Protein AF-A0AAN9JKP9-F1 (afdb_monomer_lite)

Sequence (104 aa):
MDMNYQQIPGLANTRIVINAWAIARDPDYWDEPETFKPERFLNSSIDFKSTDFEFIPFGARRRICPGIVFVMPNMELPLAQLLYHFDWKLPNEELGMRLDRLHF

Organism: Clitoria ternatea (NCBI:txid43366)

pLDDT: mean 81.99, std 16.33, range [38.78, 97.06]

InterPro domains:
  IPR001128 Cytochrome P450 [PF00067] (12-94)
  IPR002401 Cytochrome P450, E-class, group I [PR00463] (19-43)
  IPR002401 Cytochrome P450, E-class, group I [PR00463] (55-65)
  IPR002401 Cytochrome P450, E-class, group I [PR00463] (65-88)
  IPR036396 Cytochrome P450 superfamily [G3DSA:1.10.630.10] (2-104)
  IPR036396 Cytochrome P450 superfamily [SSF48264] (12-95)
  IPR052306 Cytochrome P450 71D [PTHR47953] (12-94)

Structure (mmCIF, N/CA/C/O backbone):
data_AF-A0AAN9JKP9-F1
#
_entry.id 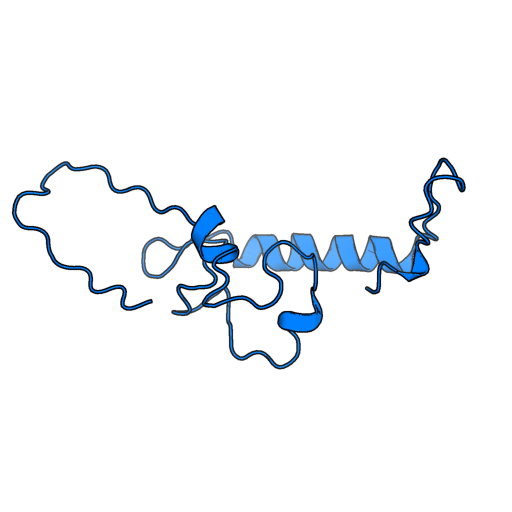  AF-A0AAN9JKP9-F1
#
loop_
_atom_site.group_PDB
_atom_site.id
_atom_site.type_symbol
_atom_site.label_atom_id
_atom_site.label_alt_id
_atom_site.label_comp_id
_atom_site.label_asym_id
_atom_site.label_entity_id
_atom_site.label_seq_id
_atom_site.pdbx_PDB_ins_code
_atom_site.Cartn_x
_atom_site.Cartn_y
_atom_site.Cartn_z
_atom_site.occupancy
_atom_site.B_iso_or_equiv
_atom_site.auth_seq_id
_atom_site.auth_comp_id
_atom_site.auth_asym_id
_atom_site.auth_atom_id
_atom_site.pdbx_PDB_model_num
ATOM 1 N N . MET A 1 1 ? -17.454 1.871 1.269 1.00 45.28 1 MET A N 1
ATOM 2 C CA . MET A 1 1 ? -17.807 1.230 2.552 1.00 45.28 1 MET A CA 1
ATOM 3 C C . MET A 1 1 ? -18.522 2.245 3.409 1.00 45.28 1 MET A C 1
ATOM 5 O O . MET A 1 1 ? -17.914 3.251 3.762 1.00 45.28 1 MET A O 1
ATOM 9 N N . ASP A 1 2 ? -19.774 1.985 3.776 1.00 38.78 2 ASP A N 1
ATOM 10 C CA . ASP A 1 2 ? -20.366 2.670 4.921 1.00 38.78 2 ASP A CA 1
ATOM 11 C C . ASP A 1 2 ? -19.616 2.207 6.171 1.00 38.78 2 ASP A C 1
ATOM 13 O O . ASP A 1 2 ? -20.006 1.263 6.857 1.00 38.78 2 ASP A O 1
ATOM 17 N N . MET A 1 3 ? -18.512 2.890 6.477 1.00 47.34 3 MET A N 1
ATOM 18 C CA . MET A 1 3 ? -17.860 2.872 7.783 1.00 47.34 3 MET A CA 1
ATOM 19 C C . MET A 1 3 ? -18.765 3.605 8.781 1.00 47.34 3 MET A C 1
ATOM 21 O O . MET A 1 3 ? -18.357 4.559 9.447 1.00 47.34 3 MET A O 1
ATOM 25 N N . ASN A 1 4 ? -20.023 3.172 8.869 1.00 42.34 4 ASN A N 1
ATOM 26 C CA . ASN A 1 4 ? -20.877 3.452 9.995 1.00 42.34 4 ASN A CA 1
ATOM 27 C C . ASN A 1 4 ? -20.166 2.821 11.178 1.00 42.34 4 ASN A C 1
ATOM 29 O O . ASN A 1 4 ? -20.242 1.616 11.411 1.00 42.34 4 ASN A O 1
ATOM 33 N N . TYR A 1 5 ? -19.426 3.660 11.900 1.00 52.44 5 TYR A N 1
ATOM 34 C CA . TYR A 1 5 ? -18.937 3.378 13.233 1.00 52.44 5 TYR A CA 1
ATOM 35 C C . TYR A 1 5 ? -20.187 3.261 14.104 1.00 52.44 5 TYR A C 1
ATOM 37 O O . TYR A 1 5 ? -20.527 4.172 14.857 1.00 52.44 5 TYR A O 1
ATOM 45 N N . GLN A 1 6 ? -20.950 2.177 13.925 1.00 54.94 6 GLN A N 1
ATOM 46 C CA . GLN A 1 6 ? -22.004 1.816 14.840 1.00 54.94 6 GLN A CA 1
ATOM 47 C C . GLN A 1 6 ? -21.289 1.728 16.170 1.00 54.94 6 GLN A C 1
ATOM 49 O O . GLN A 1 6 ? -20.373 0.927 16.363 1.00 54.94 6 GLN A O 1
ATOM 54 N N . GLN A 1 7 ? -21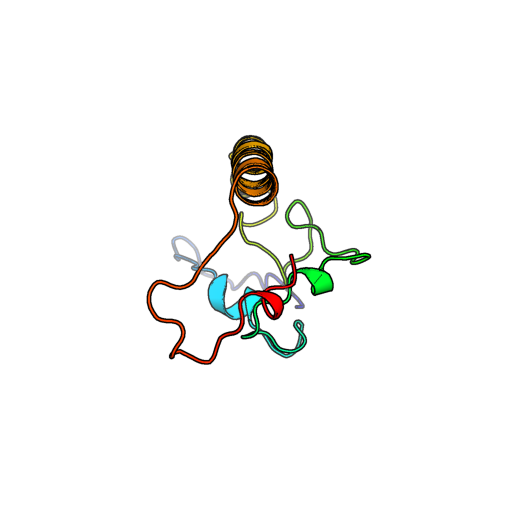.616 2.668 17.043 1.00 55.03 7 GLN A N 1
ATOM 55 C CA . GLN A 1 7 ? -21.096 2.692 18.384 1.00 55.03 7 GLN A CA 1
ATOM 56 C C . GLN A 1 7 ? -21.737 1.493 19.067 1.00 55.03 7 GLN A C 1
ATOM 58 O O . GLN A 1 7 ? -22.823 1.612 19.615 1.00 55.03 7 GLN A O 1
ATOM 63 N N . ILE A 1 8 ? -21.123 0.317 18.918 1.00 65.69 8 ILE A N 1
ATOM 64 C CA . ILE A 1 8 ? -21.614 -0.922 19.509 1.00 65.69 8 ILE A CA 1
ATOM 65 C C . ILE A 1 8 ? -21.500 -0.708 21.025 1.00 65.69 8 ILE A C 1
ATOM 67 O O . ILE A 1 8 ? -20.383 -0.586 21.551 1.00 65.69 8 ILE A O 1
ATOM 71 N N . PRO A 1 9 ? -22.631 -0.558 21.732 1.00 67.06 9 PRO A N 1
ATOM 72 C CA . PRO A 1 9 ? -22.606 -0.240 23.147 1.00 67.06 9 PRO A CA 1
ATOM 73 C C . PRO A 1 9 ? -21.992 -1.414 23.922 1.00 67.06 9 PRO A C 1
ATOM 75 O O . PRO A 1 9 ? -22.266 -2.574 23.628 1.00 67.06 9 PRO A O 1
ATOM 78 N N . GLY A 1 10 ? -21.139 -1.113 24.907 1.00 70.31 10 GLY A N 1
ATOM 79 C CA . GLY A 1 10 ? -20.492 -2.124 25.758 1.00 70.31 10 GLY A CA 1
ATOM 80 C C . GLY A 1 10 ? -19.067 -2.539 25.361 1.00 70.31 10 GLY A C 1
ATOM 81 O O . GLY A 1 10 ? -18.478 -3.364 26.047 1.00 70.31 10 GLY A O 1
ATOM 82 N N . LEU A 1 11 ? -18.465 -1.942 24.325 1.00 73.06 11 LEU A N 1
ATOM 83 C CA . LEU A 1 11 ? -17.106 -2.276 23.851 1.00 73.06 11 LEU A CA 1
ATOM 84 C C . LEU A 1 11 ? -15.939 -1.668 24.661 1.00 73.06 11 LEU A C 1
ATOM 86 O O . LEU A 1 11 ? -14.803 -1.633 24.176 1.00 73.06 11 LEU A O 1
ATOM 90 N N . ALA A 1 12 ? -16.164 -1.176 25.883 1.00 83.44 12 ALA A N 1
ATOM 91 C CA . ALA A 1 12 ? -15.060 -0.679 26.707 1.00 83.44 12 ALA A CA 1
ATOM 92 C C . ALA A 1 12 ? -13.987 -1.776 26.866 1.00 83.44 12 ALA A C 1
ATOM 94 O O . ALA A 1 12 ? -14.309 -2.934 27.116 1.00 83.44 12 ALA A O 1
ATOM 95 N N . ASN A 1 13 ? -12.714 -1.420 26.673 1.00 83.94 13 ASN A N 1
ATOM 96 C CA . ASN A 1 13 ? -11.570 -2.346 26.668 1.00 83.94 13 ASN A CA 1
ATOM 97 C C . ASN A 1 13 ? -11.592 -3.451 25.591 1.00 83.94 13 ASN A C 1
ATOM 99 O O . ASN A 1 13 ? -10.827 -4.410 25.688 1.00 83.94 13 ASN A O 1
ATOM 103 N N . THR A 1 14 ? -12.404 -3.327 24.538 1.00 87.19 14 THR A N 1
ATOM 104 C CA . THR A 1 14 ? -12.367 -4.281 23.420 1.00 87.19 14 THR A CA 1
ATOM 105 C C . THR A 1 14 ? -11.292 -3.908 22.402 1.00 87.19 14 THR A C 1
ATOM 107 O O . THR A 1 14 ? -11.139 -2.746 22.022 1.00 87.19 14 THR A O 1
ATOM 110 N N . ARG A 1 15 ? -10.544 -4.909 21.926 1.00 86.19 15 ARG A N 1
ATOM 111 C CA . ARG A 1 15 ? -9.592 -4.742 20.825 1.00 86.19 15 ARG A CA 1
ATOM 112 C C . ARG A 1 15 ? -10.328 -4.820 19.491 1.00 86.19 15 ARG A C 1
ATOM 114 O O . ARG A 1 15 ? -10.992 -5.810 19.212 1.00 86.19 15 ARG A O 1
ATOM 121 N N . ILE A 1 16 ? -10.139 -3.805 18.657 1.00 86.12 16 ILE A N 1
ATOM 122 C CA . ILE A 1 16 ? -10.610 -3.783 17.271 1.00 86.12 16 ILE A CA 1
ATOM 123 C C . ILE A 1 16 ? -9.394 -3.977 16.364 1.00 86.12 16 ILE A C 1
ATOM 125 O O . ILE A 1 16 ? -8.369 -3.323 16.559 1.00 86.12 16 ILE A O 1
ATOM 129 N N . VAL A 1 17 ? -9.503 -4.879 15.390 1.00 90.62 17 VAL A N 1
ATOM 130 C CA . VAL A 1 17 ? -8.474 -5.123 14.372 1.00 90.62 17 VAL A CA 1
ATOM 131 C C . VAL A 1 17 ? -9.096 -4.875 13.004 1.00 90.62 17 VAL A C 1
ATOM 133 O O . VAL A 1 17 ? -10.159 -5.409 12.703 1.00 90.62 17 VAL A O 1
ATOM 136 N N . ILE A 1 18 ? -8.438 -4.052 12.190 1.00 89.88 18 ILE A N 1
ATOM 137 C CA . ILE A 1 18 ? -8.887 -3.715 10.838 1.00 89.88 18 ILE A CA 1
ATOM 138 C C . ILE A 1 18 ? -8.149 -4.620 9.855 1.00 89.88 18 ILE A C 1
ATOM 140 O O . ILE A 1 18 ? -6.918 -4.654 9.852 1.00 89.88 18 ILE A O 1
ATOM 144 N N . ASN A 1 19 ? -8.889 -5.334 9.007 1.00 94.12 19 ASN A N 1
ATOM 145 C CA . ASN A 1 19 ? -8.300 -6.162 7.959 1.00 94.12 19 ASN A CA 1
ATOM 146 C C . ASN A 1 19 ? -7.985 -5.318 6.712 1.00 94.12 19 ASN A C 1
ATOM 148 O O . ASN A 1 19 ? -8.675 -5.397 5.700 1.00 94.12 19 ASN A O 1
ATOM 152 N N . ALA A 1 20 ? -6.937 -4.496 6.799 1.00 92.50 20 ALA A N 1
ATOM 153 C CA . ALA A 1 20 ? -6.515 -3.627 5.699 1.00 92.50 20 ALA A CA 1
ATOM 154 C C . ALA A 1 20 ? -6.141 -4.409 4.424 1.00 92.50 20 ALA A C 1
ATOM 156 O O . ALA A 1 20 ? -6.328 -3.906 3.321 1.00 92.50 20 ALA A O 1
ATOM 157 N N . TRP A 1 21 ? -5.654 -5.648 4.567 1.00 93.69 21 TRP A N 1
ATOM 158 C CA . TRP A 1 21 ? -5.301 -6.504 3.432 1.00 93.69 21 TRP A CA 1
ATOM 159 C C . TRP A 1 21 ? -6.525 -6.898 2.602 1.00 93.69 21 TRP A C 1
ATOM 161 O O . TRP A 1 21 ? -6.463 -6.816 1.377 1.00 93.69 21 TRP A O 1
ATOM 171 N N . ALA A 1 22 ? -7.622 -7.285 3.266 1.00 95.62 22 ALA A N 1
ATOM 172 C CA . ALA A 1 22 ? -8.873 -7.631 2.594 1.00 95.62 22 ALA A CA 1
ATOM 173 C C . ALA A 1 22 ? -9.535 -6.401 1.965 1.00 95.62 22 ALA A C 1
ATOM 175 O O . ALA A 1 22 ? -9.996 -6.477 0.836 1.00 95.62 22 ALA A O 1
ATOM 176 N N . ILE A 1 23 ? -9.519 -5.257 2.658 1.00 93.88 23 ILE A N 1
ATOM 177 C CA . ILE A 1 23 ? -10.062 -3.991 2.141 1.00 93.88 23 ILE A CA 1
ATOM 178 C C . ILE A 1 23 ? -9.374 -3.587 0.826 1.00 93.88 23 ILE A C 1
ATOM 180 O O . ILE A 1 23 ? -10.041 -3.265 -0.150 1.00 93.88 23 ILE A O 1
ATOM 184 N N . ALA A 1 24 ? -8.041 -3.672 0.771 1.00 92.94 24 ALA A N 1
ATOM 185 C CA . ALA A 1 24 ? -7.264 -3.340 -0.426 1.00 92.94 24 ALA A CA 1
ATOM 186 C C . ALA A 1 24 ? -7.422 -4.349 -1.587 1.00 92.94 24 ALA A C 1
ATOM 188 O O . ALA A 1 24 ? -6.783 -4.178 -2.622 1.00 92.94 24 ALA A O 1
ATOM 189 N N . ARG A 1 25 ? -8.211 -5.417 -1.401 1.00 94.50 25 ARG A N 1
ATOM 190 C CA . ARG A 1 25 ? -8.478 -6.488 -2.380 1.00 94.50 25 ARG A CA 1
ATOM 191 C C . ARG A 1 25 ? -9.967 -6.756 -2.586 1.00 94.50 25 ARG A C 1
ATOM 193 O O . ARG A 1 25 ? -10.338 -7.749 -3.203 1.00 94.50 25 ARG A O 1
ATOM 200 N N . ASP A 1 26 ? -10.821 -5.897 -2.049 1.00 95.44 26 ASP A N 1
ATOM 201 C CA . ASP A 1 26 ? -12.260 -6.072 -2.152 1.00 95.44 26 ASP A CA 1
ATOM 202 C C . ASP A 1 26 ? -12.712 -5.836 -3.611 1.00 95.44 26 ASP A C 1
ATOM 204 O O . ASP A 1 26 ? -12.538 -4.721 -4.118 1.00 95.44 26 ASP A O 1
ATOM 208 N N . PRO A 1 27 ? -13.265 -6.853 -4.304 1.00 95.88 27 PRO A N 1
ATOM 209 C CA . PRO A 1 27 ? -13.681 -6.728 -5.699 1.00 95.88 27 PRO A CA 1
ATOM 210 C C . PRO A 1 27 ? -14.836 -5.738 -5.905 1.00 95.88 27 PRO A C 1
ATOM 212 O O . PRO A 1 27 ? -15.045 -5.293 -7.030 1.00 95.88 27 PRO A O 1
ATOM 215 N N . ASP A 1 28 ? -15.557 -5.358 -4.844 1.00 94.94 28 ASP A N 1
ATOM 216 C CA . ASP A 1 28 ? -16.604 -4.334 -4.924 1.00 94.94 28 ASP A CA 1
ATOM 217 C C . ASP A 1 28 ? -16.018 -2.918 -5.102 1.00 94.94 28 ASP A C 1
ATOM 219 O O . ASP A 1 28 ? -16.720 -2.008 -5.547 1.00 94.94 28 ASP A O 1
ATOM 223 N N . TYR A 1 29 ? -14.734 -2.720 -4.771 1.00 91.19 29 TYR A N 1
ATOM 224 C CA . TYR A 1 29 ? -14.033 -1.428 -4.864 1.00 91.19 29 TYR A CA 1
ATOM 225 C C . TYR A 1 29 ? -12.878 -1.440 -5.865 1.00 91.19 29 TYR A C 1
ATOM 227 O O . TYR A 1 29 ? -12.515 -0.393 -6.402 1.00 91.19 29 TYR A O 1
ATOM 235 N N . TRP A 1 30 ? -12.296 -2.609 -6.126 1.00 93.44 30 TRP A N 1
ATOM 236 C CA . TRP A 1 30 ? -11.104 -2.752 -6.948 1.00 93.44 30 TRP A CA 1
ATOM 237 C C . TRP A 1 30 ? -11.357 -3.700 -8.115 1.00 93.44 30 TRP A C 1
ATOM 239 O O . TRP A 1 30 ? -11.558 -4.895 -7.927 1.00 93.44 30 TRP A O 1
ATOM 249 N N . ASP A 1 31 ? -11.264 -3.174 -9.336 1.00 93.62 31 ASP A N 1
ATOM 250 C CA . ASP A 1 31 ? -11.218 -3.985 -10.556 1.00 93.62 31 ASP A CA 1
ATOM 251 C C . ASP A 1 31 ? -9.954 -4.859 -10.570 1.00 93.62 31 ASP A C 1
ATOM 253 O O . ASP A 1 31 ? -8.861 -4.349 -10.325 1.00 93.62 31 ASP A O 1
ATOM 257 N N . GLU A 1 32 ? -10.073 -6.157 -10.852 1.00 95.44 32 GLU A N 1
ATOM 258 C CA . GLU A 1 32 ? -8.945 -7.107 -10.838 1.00 95.44 32 GLU A CA 1
ATOM 259 C C . GLU A 1 32 ? -8.047 -6.971 -9.574 1.00 95.44 32 GLU A C 1
ATOM 261 O O . GLU A 1 32 ? -6.862 -6.639 -9.690 1.00 95.44 32 GLU A O 1
ATOM 266 N N . PRO A 1 33 ? -8.579 -7.179 -8.351 1.00 94.75 33 PRO A N 1
ATOM 267 C CA . PRO A 1 33 ? -7.912 -6.797 -7.095 1.00 94.75 33 PRO A CA 1
ATOM 268 C C . PRO A 1 33 ? -6.620 -7.568 -6.798 1.00 94.75 33 PRO A C 1
ATOM 270 O O . PRO A 1 33 ? -5.750 -7.084 -6.075 1.00 94.75 33 PRO A O 1
ATOM 273 N N . GLU A 1 34 ? -6.486 -8.768 -7.358 1.00 95.31 34 GLU A N 1
ATOM 274 C CA . GLU A 1 34 ? -5.306 -9.621 -7.186 1.00 95.31 34 GLU A CA 1
ATOM 275 C C . GLU A 1 34 ? -4.212 -9.340 -8.231 1.00 95.31 34 GLU A C 1
ATOM 277 O O . GLU A 1 34 ? -3.110 -9.886 -8.145 1.00 95.31 34 GLU A O 1
ATOM 282 N N . THR A 1 35 ? -4.488 -8.474 -9.212 1.00 94.62 35 THR A N 1
ATOM 283 C CA . THR A 1 35 ? -3.542 -8.110 -10.269 1.00 94.62 35 THR A CA 1
ATOM 284 C C . THR A 1 35 ? -2.745 -6.868 -9.876 1.00 94.62 35 THR A C 1
ATOM 286 O O . THR A 1 35 ? -3.305 -5.811 -9.564 1.00 94.62 35 THR A O 1
ATOM 289 N N . PHE A 1 36 ? -1.414 -6.957 -9.973 1.00 92.31 36 PHE A N 1
ATOM 290 C CA . PHE A 1 36 ? -0.541 -5.786 -9.887 1.00 92.31 36 PHE A CA 1
ATOM 291 C C . PHE A 1 36 ? -0.736 -4.900 -11.127 1.00 92.31 36 PHE A C 1
ATOM 293 O O . PHE A 1 36 ? -0.223 -5.204 -12.199 1.00 92.31 36 PHE A O 1
ATOM 300 N N . LYS A 1 37 ?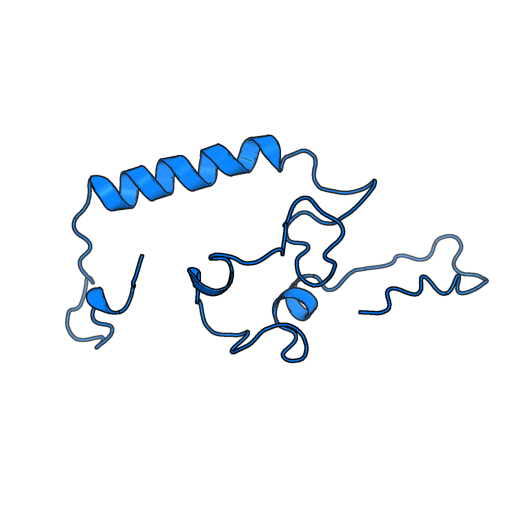 -1.519 -3.828 -10.970 1.00 91.38 37 LYS A N 1
ATOM 301 C CA . LYS A 1 37 ? -1.920 -2.885 -12.030 1.00 91.38 37 LYS A CA 1
ATOM 302 C C . LYS A 1 37 ? -1.736 -1.453 -11.519 1.00 91.38 37 LYS A C 1
ATOM 304 O O . LYS A 1 37 ? -2.711 -0.888 -11.013 1.00 91.38 37 LYS A O 1
ATOM 309 N N . PRO A 1 38 ? -0.508 -0.895 -11.523 1.00 90.50 38 PRO A N 1
ATOM 310 C CA . PRO A 1 38 ? -0.228 0.460 -11.030 1.00 90.50 38 PRO A CA 1
ATOM 311 C C . PRO A 1 38 ? -1.071 1.542 -11.714 1.00 90.50 38 PRO A C 1
ATOM 313 O O . PRO A 1 38 ? -1.450 2.533 -11.091 1.00 90.50 38 PRO A O 1
ATOM 316 N N . GLU A 1 39 ? -1.444 1.315 -12.973 1.00 92.94 39 GLU A N 1
ATOM 317 C CA . GLU A 1 39 ? -2.216 2.230 -13.810 1.00 92.94 39 GLU A CA 1
ATOM 318 C C . GLU A 1 39 ? -3.599 2.541 -13.236 1.00 92.94 39 GLU A C 1
ATOM 320 O O . GLU A 1 39 ? -4.169 3.577 -13.562 1.00 92.94 39 GLU A O 1
ATOM 325 N N . ARG A 1 40 ? -4.133 1.700 -12.337 1.00 90.94 40 ARG A N 1
ATOM 326 C CA . ARG A 1 40 ? -5.412 1.965 -11.651 1.00 90.94 40 ARG A CA 1
ATOM 327 C C . ARG A 1 40 ? -5.400 3.256 -10.831 1.00 90.94 40 ARG A C 1
ATOM 329 O O . ARG A 1 40 ? -6.458 3.793 -10.520 1.00 90.94 40 ARG A O 1
ATOM 336 N N . PHE A 1 41 ? -4.215 3.733 -10.455 1.00 90.25 41 PHE A N 1
ATOM 337 C CA . PHE A 1 41 ? -4.046 4.978 -9.716 1.00 90.25 41 PHE A CA 1
ATOM 338 C C . PHE A 1 41 ? -3.822 6.184 -10.642 1.00 90.25 41 PHE A C 1
ATOM 340 O O . PHE A 1 41 ? -3.910 7.323 -10.185 1.00 90.25 41 PHE A O 1
ATOM 347 N N . LEU A 1 42 ? -3.585 5.975 -11.944 1.00 90.62 42 LEU A N 1
ATOM 348 C CA . LEU A 1 42 ? -3.460 7.068 -12.909 1.00 90.62 42 LEU A CA 1
ATOM 349 C C . LEU A 1 42 ? -4.818 7.749 -13.100 1.00 90.62 42 LEU A C 1
ATOM 351 O O . LEU A 1 42 ? -5.812 7.099 -13.410 1.00 90.62 42 LEU A O 1
ATOM 355 N N . ASN A 1 43 ? -4.856 9.073 -12.935 1.00 86.69 43 ASN A N 1
ATOM 356 C CA . ASN A 1 43 ? -6.082 9.885 -12.989 1.00 86.69 43 ASN A CA 1
ATOM 357 C C . ASN A 1 43 ? -7.175 9.461 -11.986 1.00 86.69 43 ASN A C 1
ATOM 359 O O . ASN A 1 43 ? -8.332 9.852 -12.142 1.00 86.69 43 ASN A O 1
ATOM 363 N N . SER A 1 44 ? -6.821 8.681 -10.962 1.00 86.25 44 SER A N 1
ATOM 364 C CA . SER A 1 44 ? -7.728 8.345 -9.869 1.00 86.25 44 SER A CA 1
ATOM 365 C C . SER A 1 44 ? -7.795 9.492 -8.863 1.00 86.25 44 SER A C 1
ATOM 367 O O . SER A 1 44 ? -6.802 10.175 -8.615 1.00 86.25 44 SER A O 1
ATOM 369 N N . SER A 1 45 ? -8.969 9.698 -8.265 1.00 86.69 45 SER A N 1
ATOM 370 C CA . SER A 1 45 ? -9.133 10.605 -7.125 1.00 86.69 45 SER A CA 1
ATOM 371 C C . SER A 1 45 ? -8.756 9.961 -5.789 1.00 86.69 45 SER A C 1
ATOM 373 O O . SER A 1 45 ? -8.766 10.661 -4.781 1.00 86.69 45 SER A O 1
ATOM 375 N N . ILE A 1 46 ? -8.466 8.653 -5.773 1.00 87.31 46 ILE A N 1
ATOM 376 C CA . ILE A 1 46 ? -8.114 7.905 -4.561 1.00 87.31 46 ILE A CA 1
ATOM 377 C C . ILE A 1 46 ? -6.772 8.409 -4.031 1.00 87.31 46 ILE A C 1
ATOM 379 O O . ILE A 1 46 ? -5.755 8.339 -4.724 1.00 87.31 46 ILE A O 1
ATOM 383 N N . ASP A 1 47 ? -6.758 8.857 -2.779 1.00 83.00 47 ASP A N 1
ATOM 384 C CA . ASP A 1 47 ? -5.556 9.327 -2.100 1.00 83.00 47 ASP A CA 1
ATOM 385 C C . ASP A 1 47 ? -5.290 8.516 -0.826 1.00 83.00 47 ASP A C 1
ATOM 387 O O . ASP A 1 47 ? -6.062 8.513 0.133 1.00 83.00 47 ASP A O 1
ATOM 391 N N . PHE A 1 48 ? -4.116 7.884 -0.774 1.00 82.38 48 PHE A N 1
ATOM 392 C CA . PHE A 1 48 ? -3.634 7.119 0.380 1.00 82.38 48 PHE A CA 1
ATOM 393 C C . PHE A 1 48 ? -3.340 7.981 1.622 1.00 82.38 48 PHE A C 1
ATOM 395 O O . PHE A 1 48 ? -3.041 7.446 2.694 1.00 82.38 48 PHE A O 1
ATOM 402 N N . LYS A 1 49 ? -3.375 9.314 1.488 1.00 73.62 49 LYS A N 1
ATOM 403 C CA . LYS A 1 49 ? -3.270 10.286 2.587 1.00 73.62 49 LYS A CA 1
ATOM 404 C C . LYS A 1 49 ? -4.644 10.694 3.142 1.00 73.62 49 LYS A C 1
ATOM 406 O O . LYS A 1 49 ? -4.684 11.430 4.132 1.00 73.62 49 LYS A O 1
ATOM 411 N N . SER A 1 50 ? -5.750 10.255 2.529 1.00 67.19 50 SER A N 1
ATOM 412 C CA . SER A 1 50 ? -7.092 10.826 2.714 1.00 67.19 50 SER A CA 1
ATOM 413 C C . SER A 1 50 ? -8.161 9.813 3.175 1.00 67.19 50 SER A C 1
ATOM 415 O O . SER A 1 50 ? -7.863 8.699 3.594 1.00 67.19 50 SER A O 1
ATOM 417 N N . THR A 1 51 ? -9.415 10.272 3.239 1.00 71.81 51 THR A N 1
ATOM 418 C CA . THR A 1 51 ? -10.634 9.603 3.729 1.00 71.81 51 THR A CA 1
ATOM 419 C C . THR A 1 51 ? -11.105 8.393 2.916 1.00 71.81 51 THR A C 1
ATOM 421 O O . THR A 1 51 ? -12.175 7.868 3.226 1.00 71.81 51 THR A O 1
ATOM 424 N N . ASP A 1 52 ? -10.338 7.948 1.926 1.00 87.44 52 ASP A N 1
ATOM 425 C CA . ASP A 1 52 ? -10.700 6.849 1.030 1.00 87.44 52 ASP A CA 1
ATOM 426 C C . ASP A 1 52 ? -10.412 5.514 1.728 1.00 87.44 52 ASP A C 1
ATOM 428 O O . ASP A 1 52 ? -9.291 5.002 1.761 1.00 87.44 52 ASP A O 1
ATOM 432 N N . PHE A 1 53 ? -11.433 4.976 2.397 1.00 89.25 53 PHE A N 1
ATOM 433 C CA . PHE A 1 53 ? -11.280 3.807 3.266 1.00 89.25 53 PHE A CA 1
ATOM 434 C C . PHE A 1 53 ? -11.014 2.512 2.504 1.00 89.25 53 PHE A C 1
ATOM 436 O O . PHE A 1 53 ? -10.518 1.569 3.110 1.00 89.25 53 PHE A O 1
ATOM 443 N N . GLU A 1 54 ? -11.296 2.476 1.206 1.00 90.75 54 GLU A N 1
ATOM 444 C CA . GLU A 1 54 ? -10.911 1.412 0.284 1.00 90.75 54 GLU A CA 1
ATOM 445 C C . GLU A 1 54 ? -9.385 1.290 0.126 1.00 90.75 54 GLU A C 1
ATOM 447 O O . GLU A 1 54 ? -8.900 0.211 -0.218 1.00 90.75 54 GLU A O 1
ATOM 452 N N . PHE A 1 55 ? -8.615 2.348 0.434 1.00 92.12 55 PHE A N 1
ATOM 453 C CA . PHE A 1 55 ? -7.157 2.368 0.309 1.00 92.12 55 PHE A CA 1
ATOM 454 C C . PHE A 1 55 ? -6.454 2.970 1.536 1.00 92.12 55 PHE A C 1
ATOM 456 O O . PHE A 1 55 ? -6.086 4.141 1.573 1.00 92.12 55 PHE A O 1
ATOM 463 N N . ILE A 1 56 ? -6.189 2.133 2.545 1.00 93.12 56 ILE A N 1
ATOM 464 C CA . ILE A 1 56 ? -5.589 2.552 3.830 1.00 93.12 56 ILE A CA 1
ATOM 465 C C . ILE A 1 56 ? -4.218 1.910 4.126 1.00 93.12 56 ILE A C 1
ATOM 467 O O . ILE A 1 56 ? -4.022 1.361 5.217 1.00 93.12 56 ILE A O 1
ATOM 471 N N . PRO A 1 57 ? -3.224 1.980 3.215 1.00 92.06 57 PRO A N 1
ATOM 472 C CA . PRO A 1 57 ? -1.917 1.336 3.410 1.00 92.06 57 PRO A CA 1
ATOM 473 C C . PRO A 1 57 ? -1.149 1.875 4.630 1.00 92.06 57 PRO A C 1
ATOM 475 O O . PRO A 1 57 ? -0.308 1.181 5.197 1.00 92.06 57 PRO A O 1
ATOM 478 N N . PHE A 1 58 ? -1.474 3.092 5.075 1.00 92.25 58 PHE A N 1
ATOM 479 C CA . PHE A 1 58 ? -0.890 3.741 6.250 1.00 92.25 58 PHE A CA 1
ATOM 480 C C . PHE A 1 58 ? -1.894 3.923 7.396 1.00 92.25 58 PHE A C 1
ATOM 482 O O . PHE A 1 58 ? -1.615 4.642 8.356 1.00 92.25 58 PHE A O 1
ATOM 489 N N . GLY A 1 59 ? -3.061 3.280 7.327 1.00 90.94 59 GLY A N 1
ATOM 490 C CA . GLY A 1 59 ? -4.200 3.596 8.186 1.00 90.94 59 GLY A CA 1
ATOM 491 C C . GLY A 1 59 ? -4.898 4.889 7.757 1.00 90.94 59 GLY A C 1
ATOM 492 O O . GLY A 1 59 ? -4.707 5.365 6.644 1.00 90.94 59 GLY A O 1
ATOM 493 N N . ALA A 1 60 ? -5.722 5.460 8.638 1.00 89.00 60 ALA A N 1
ATOM 494 C CA . ALA A 1 60 ? -6.525 6.640 8.319 1.00 89.00 60 ALA A CA 1
ATOM 495 C C . ALA A 1 60 ? -6.776 7.537 9.542 1.00 89.00 60 ALA A C 1
ATOM 497 O O . ALA A 1 60 ? -6.707 7.109 10.701 1.00 89.00 60 ALA A O 1
ATOM 498 N N . ARG A 1 61 ? -7.149 8.796 9.274 1.00 87.00 61 ARG A N 1
ATOM 499 C CA . ARG A 1 61 ? -7.554 9.801 10.277 1.00 87.00 61 ARG A CA 1
ATOM 500 C C . ARG A 1 61 ? -6.507 9.983 11.397 1.00 87.00 61 ARG A C 1
ATOM 502 O O . ARG A 1 61 ? -5.308 9.934 11.163 1.00 87.00 61 ARG A O 1
ATOM 509 N N . ARG A 1 62 ? -6.953 10.211 12.643 1.00 88.00 62 ARG A N 1
ATOM 510 C CA . ARG A 1 62 ? -6.126 10.579 13.815 1.00 88.00 62 ARG A CA 1
ATOM 511 C C . ARG A 1 62 ? -5.057 9.551 14.212 1.00 88.00 62 ARG A C 1
ATOM 513 O O . ARG A 1 62 ? -4.249 9.839 15.089 1.00 88.00 62 ARG A O 1
ATOM 520 N N . ARG A 1 63 ? -5.102 8.342 13.649 1.00 89.44 63 ARG A N 1
ATOM 521 C CA . ARG A 1 63 ? -4.161 7.248 13.925 1.00 89.44 63 ARG A CA 1
ATOM 522 C C . ARG A 1 63 ? -3.423 6.786 12.664 1.00 89.44 63 ARG A C 1
ATOM 524 O O . ARG A 1 63 ? -2.869 5.693 12.669 1.00 89.44 63 ARG A O 1
ATOM 531 N N . ILE A 1 64 ? -3.431 7.595 11.602 1.00 91.56 64 ILE A N 1
ATOM 532 C CA . ILE A 1 64 ? -2.617 7.346 10.411 1.00 91.56 64 ILE A CA 1
ATOM 533 C C . ILE A 1 64 ? -1.129 7.286 10.783 1.00 91.56 64 ILE A C 1
ATOM 535 O O . ILE A 1 64 ? -0.677 7.965 11.711 1.00 91.56 64 ILE A O 1
ATOM 539 N N . CYS A 1 65 ? -0.367 6.463 10.067 1.00 92.62 65 CYS A N 1
ATOM 540 C CA . CYS A 1 65 ? 1.069 6.336 10.250 1.00 92.62 65 CYS A CA 1
ATOM 541 C C . CYS A 1 65 ? 1.758 7.689 9.991 1.00 92.62 65 CYS A C 1
ATOM 543 O O . CYS A 1 65 ? 1.665 8.216 8.880 1.00 92.62 65 CYS A O 1
ATOM 545 N N . PRO A 1 66 ? 2.510 8.242 10.961 1.00 93.38 66 PRO A N 1
ATOM 546 C CA . PRO A 1 66 ? 3.219 9.506 10.763 1.00 93.38 66 PRO A CA 1
ATOM 547 C C . PRO A 1 66 ? 4.391 9.384 9.772 1.00 93.38 66 PRO A C 1
ATOM 549 O O . PRO A 1 66 ? 4.873 10.390 9.263 1.00 93.38 66 PRO A O 1
ATOM 552 N N . GLY A 1 67 ? 4.840 8.160 9.467 1.00 94.62 67 GLY A N 1
ATOM 553 C CA . GLY A 1 67 ? 5.940 7.883 8.539 1.00 94.62 67 GLY A CA 1
ATOM 554 C C . GLY A 1 67 ? 5.593 8.036 7.055 1.00 94.62 67 GLY A C 1
ATOM 555 O O . GLY A 1 67 ? 6.474 7.863 6.219 1.00 94.62 67 GLY A O 1
ATOM 556 N N . ILE A 1 68 ? 4.348 8.377 6.708 1.00 92.38 68 ILE A N 1
ATOM 557 C CA . ILE A 1 68 ? 3.905 8.541 5.315 1.00 92.38 68 ILE A CA 1
ATOM 558 C C . ILE A 1 68 ? 4.764 9.554 4.543 1.00 92.38 68 ILE A C 1
ATOM 560 O O . ILE A 1 68 ? 5.198 9.284 3.432 1.00 92.38 68 ILE A O 1
ATOM 564 N N . VAL A 1 69 ? 5.110 10.690 5.150 1.00 92.19 69 VAL A N 1
ATOM 565 C CA . VAL A 1 69 ? 5.952 11.712 4.500 1.00 92.19 69 VAL A CA 1
ATOM 566 C C . VAL A 1 69 ? 7.409 11.277 4.349 1.00 92.19 69 VAL A C 1
ATOM 568 O O . VAL A 1 69 ? 8.108 11.766 3.469 1.00 92.19 69 VAL A O 1
ATOM 571 N N . PHE A 1 70 ? 7.866 10.354 5.195 1.00 95.12 70 PHE A N 1
ATOM 572 C CA . PHE A 1 70 ? 9.211 9.799 5.124 1.00 95.12 70 PHE A CA 1
ATOM 573 C C . PHE A 1 70 ? 9.305 8.724 4.039 1.00 95.12 70 PHE A C 1
ATOM 575 O O . PHE A 1 70 ? 10.261 8.706 3.270 1.00 95.12 70 PHE A O 1
ATOM 582 N N . VAL A 1 71 ? 8.316 7.833 3.953 1.00 94.06 71 VAL A N 1
ATOM 583 C CA . VAL A 1 71 ? 8.389 6.669 3.066 1.00 94.06 71 VAL A CA 1
ATOM 584 C C . VAL A 1 71 ? 8.225 7.031 1.590 1.00 94.06 71 VAL A C 1
ATOM 586 O O . VAL A 1 71 ? 8.867 6.395 0.765 1.00 94.06 71 VAL A O 1
ATOM 589 N N . MET A 1 72 ? 7.448 8.070 1.253 1.00 92.44 72 MET A N 1
ATOM 590 C CA . MET A 1 72 ? 7.209 8.465 -0.145 1.00 92.44 72 MET A CA 1
ATOM 591 C C . MET A 1 72 ? 8.501 8.690 -0.949 1.00 92.44 72 MET A C 1
ATOM 593 O O . MET A 1 72 ? 8.736 7.928 -1.888 1.00 92.44 72 MET A O 1
ATOM 597 N N . PRO A 1 73 ? 9.400 9.624 -0.573 1.00 95.50 73 PRO A N 1
ATOM 598 C CA . PRO A 1 73 ? 10.647 9.810 -1.316 1.00 95.50 73 PRO A CA 1
ATOM 599 C C . PRO A 1 73 ? 11.557 8.575 -1.257 1.00 95.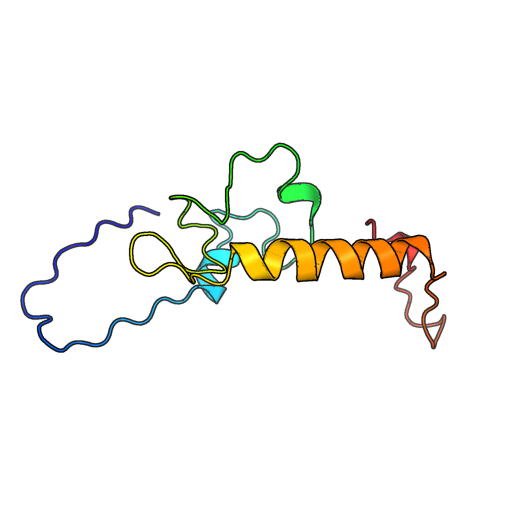50 73 PRO A C 1
ATOM 601 O O . PRO A 1 73 ? 12.308 8.318 -2.193 1.00 95.50 73 PRO A O 1
ATOM 604 N N . ASN A 1 74 ? 11.481 7.790 -0.177 1.00 96.12 74 ASN A N 1
ATOM 605 C CA . ASN A 1 74 ? 12.277 6.575 -0.005 1.00 96.12 74 ASN A CA 1
ATOM 606 C C . ASN A 1 74 ? 11.763 5.379 -0.825 1.00 96.12 74 ASN A C 1
ATOM 608 O O . ASN A 1 74 ? 12.510 4.422 -0.992 1.00 96.12 74 ASN A O 1
ATOM 612 N N . MET A 1 75 ? 10.532 5.402 -1.341 1.00 93.56 75 MET A N 1
ATOM 613 C CA . MET A 1 75 ? 10.072 4.426 -2.336 1.00 93.56 75 MET A CA 1
ATOM 614 C C . MET A 1 75 ? 10.289 4.940 -3.755 1.00 93.56 75 MET A C 1
ATOM 616 O O . MET A 1 75 ? 10.822 4.215 -4.591 1.00 93.56 75 MET A O 1
ATOM 620 N N . GLU A 1 76 ? 9.904 6.190 -4.020 1.00 94.06 76 GLU A N 1
ATOM 621 C CA . GLU A 1 76 ? 9.931 6.767 -5.366 1.00 94.06 76 GLU A CA 1
ATOM 622 C C . GLU A 1 76 ? 11.357 6.880 -5.914 1.00 94.06 76 GLU A C 1
ATOM 624 O O . GLU A 1 76 ? 11.615 6.464 -7.043 1.00 94.06 76 GLU A O 1
ATOM 629 N N . LEU A 1 77 ? 12.305 7.397 -5.121 1.00 97.06 77 LEU A N 1
ATOM 630 C CA . LEU A 1 77 ? 13.663 7.643 -5.605 1.00 97.06 77 LEU A CA 1
ATOM 631 C C . LEU A 1 77 ? 14.429 6.342 -5.895 1.00 97.06 77 LEU A C 1
ATOM 633 O O . LEU A 1 77 ? 14.960 6.228 -7.002 1.00 97.06 77 LEU A O 1
ATOM 637 N N . PRO A 1 78 ? 14.478 5.341 -4.991 1.00 96.69 78 PRO A N 1
ATOM 638 C CA . PRO A 1 78 ? 15.146 4.083 -5.307 1.00 96.69 78 PRO A CA 1
ATOM 639 C C . PRO A 1 78 ? 14.491 3.352 -6.476 1.00 96.69 78 PRO A C 1
ATOM 641 O O . PRO A 1 78 ? 15.207 2.804 -7.308 1.00 96.69 78 PRO A O 1
ATOM 644 N N . LEU A 1 79 ? 13.157 3.383 -6.593 1.00 94.69 79 LEU A N 1
ATOM 645 C CA . LEU A 1 79 ? 12.464 2.791 -7.738 1.00 94.69 79 LEU A CA 1
ATOM 646 C C . LEU A 1 79 ? 12.862 3.483 -9.049 1.00 94.69 79 LEU A C 1
ATOM 648 O O . LEU A 1 79 ? 13.226 2.809 -10.007 1.00 94.69 79 LEU A O 1
ATOM 652 N N . ALA A 1 80 ? 12.877 4.817 -9.086 1.00 94.81 80 ALA A N 1
ATOM 653 C CA . ALA A 1 80 ? 13.317 5.562 -10.264 1.00 94.81 80 ALA A CA 1
ATOM 654 C C . ALA A 1 80 ? 14.782 5.259 -10.628 1.00 94.81 80 ALA A C 1
ATOM 656 O O . ALA A 1 80 ? 15.103 5.065 -11.799 1.00 94.81 80 ALA A O 1
ATOM 657 N N . GLN A 1 81 ? 15.672 5.162 -9.635 1.00 96.00 81 GLN A N 1
ATOM 658 C CA . GLN A 1 81 ? 17.075 4.794 -9.851 1.00 96.00 81 GLN A CA 1
ATOM 659 C C . GLN A 1 81 ? 17.216 3.377 -10.419 1.00 96.00 81 GLN A C 1
ATOM 661 O O . GLN A 1 81 ? 18.002 3.156 -11.340 1.00 96.00 81 GLN A O 1
ATOM 666 N N . LEU A 1 82 ? 16.440 2.433 -9.889 1.00 93.81 82 LEU A N 1
ATOM 667 C CA . LEU A 1 82 ? 16.382 1.048 -10.346 1.00 93.81 82 LEU A CA 1
ATOM 668 C C . LEU A 1 82 ? 15.914 0.938 -11.805 1.00 93.81 82 LEU A C 1
ATOM 670 O O . LEU A 1 82 ? 16.470 0.148 -12.564 1.00 93.81 82 LEU A O 1
ATOM 674 N N . LEU A 1 83 ? 14.936 1.749 -12.205 1.00 90.94 83 LEU A N 1
ATOM 675 C CA . LEU A 1 83 ? 14.419 1.781 -13.575 1.00 90.94 83 LEU A CA 1
ATOM 676 C C . LEU A 1 83 ? 15.355 2.493 -14.556 1.00 90.94 83 LEU A C 1
ATOM 678 O O . LEU A 1 83 ? 15.453 2.089 -15.708 1.00 90.94 83 LEU A O 1
ATOM 682 N N . TYR A 1 84 ? 16.043 3.547 -14.114 1.00 91.44 84 TYR A N 1
ATOM 683 C CA . TYR A 1 84 ? 16.884 4.360 -14.993 1.00 91.44 84 TYR A CA 1
ATOM 684 C C . TYR A 1 84 ? 18.279 3.761 -15.231 1.00 91.44 84 TYR A C 1
ATOM 686 O O . TYR A 1 84 ? 18.852 3.945 -16.302 1.00 91.44 84 TYR A O 1
ATOM 694 N N . HIS A 1 85 ? 18.856 3.075 -14.238 1.00 93.50 85 HIS A N 1
ATOM 695 C CA . HIS A 1 85 ? 20.260 2.644 -14.287 1.00 93.50 85 HIS A CA 1
ATOM 696 C C . HIS A 1 85 ? 20.482 1.164 -14.623 1.00 93.50 85 HIS A C 1
ATOM 698 O O . HIS A 1 85 ? 21.632 0.783 -14.845 1.00 93.50 85 HIS A O 1
ATOM 704 N N . PHE A 1 86 ? 19.437 0.332 -14.651 1.00 89.12 86 PHE A N 1
ATOM 705 C CA . PHE A 1 86 ? 19.580 -1.111 -14.848 1.00 89.12 86 PHE A CA 1
ATOM 706 C C . PHE A 1 86 ? 18.709 -1.634 -15.987 1.00 89.12 86 PHE A C 1
ATOM 708 O O . PHE A 1 86 ? 17.507 -1.386 -16.031 1.00 89.12 86 PHE A O 1
ATOM 715 N N . ASP A 1 87 ? 19.318 -2.461 -16.837 1.00 86.12 87 ASP A N 1
ATOM 716 C CA . ASP A 1 87 ? 18.595 -3.339 -17.750 1.00 86.12 87 ASP A CA 1
ATOM 717 C C . ASP A 1 87 ? 18.245 -4.638 -17.022 1.00 86.12 87 ASP A C 1
ATOM 719 O O . ASP A 1 87 ? 19.118 -5.414 -16.617 1.00 86.12 87 ASP A O 1
ATOM 723 N N . TRP A 1 88 ? 16.953 -4.884 -16.855 1.00 82.50 88 TRP A N 1
ATOM 724 C CA . TRP A 1 88 ? 16.455 -6.056 -16.148 1.00 82.50 88 TRP A CA 1
ATOM 725 C C . TRP A 1 88 ? 16.512 -7.280 -17.062 1.00 82.50 88 TRP A C 1
ATOM 727 O O . TRP A 1 88 ? 16.169 -7.205 -18.241 1.00 82.50 88 TRP A O 1
ATOM 737 N N . LYS A 1 89 ? 16.954 -8.420 -16.520 1.00 79.75 89 LYS A N 1
ATOM 738 C CA . LYS A 1 89 ? 16.945 -9.729 -17.189 1.00 79.75 89 LYS A CA 1
ATOM 739 C C . LYS A 1 89 ? 16.536 -10.798 -16.187 1.00 79.75 89 LYS A C 1
ATOM 741 O O . LYS A 1 89 ? 17.005 -10.788 -15.050 1.00 79.75 89 LYS A O 1
ATOM 746 N N . LEU A 1 90 ? 15.657 -11.711 -16.596 1.00 79.75 90 LEU A N 1
ATOM 747 C CA . LEU A 1 90 ? 15.337 -12.865 -15.767 1.00 79.75 90 LEU A CA 1
ATOM 748 C C . LEU A 1 90 ? 16.526 -13.836 -15.779 1.00 79.75 90 LEU A C 1
ATOM 750 O O . LEU A 1 90 ? 17.111 -14.041 -16.841 1.00 79.75 90 LEU A O 1
ATOM 754 N N . PRO A 1 91 ? 16.875 -14.457 -14.638 1.00 73.88 91 PRO A N 1
ATOM 755 C CA . PRO A 1 91 ? 17.978 -15.418 -14.574 1.00 73.88 91 PRO A CA 1
ATOM 756 C C . PRO A 1 91 ? 17.793 -16.616 -15.515 1.00 73.88 91 PRO A C 1
ATOM 758 O O . PRO A 1 91 ? 18.776 -17.150 -16.018 1.00 73.88 91 PRO A O 1
ATOM 761 N N . ASN A 1 92 ? 16.537 -17.001 -15.772 1.00 71.38 92 ASN A N 1
ATOM 762 C CA . ASN A 1 92 ? 16.162 -18.077 -16.680 1.00 71.38 92 ASN A CA 1
ATOM 763 C C . ASN A 1 92 ? 15.165 -17.519 -17.703 1.00 71.38 92 ASN A C 1
ATOM 765 O O . ASN A 1 92 ? 14.026 -17.217 -17.348 1.00 71.38 92 ASN A O 1
ATOM 769 N N . GLU A 1 93 ? 15.570 -17.413 -18.967 1.00 59.88 93 GLU A N 1
ATOM 770 C CA . GLU A 1 93 ? 14.719 -16.949 -20.080 1.00 59.88 93 GLU A CA 1
ATOM 771 C C . GLU A 1 93 ? 13.495 -17.866 -20.334 1.00 59.88 93 GLU A C 1
ATOM 773 O O . GLU A 1 93 ? 12.587 -17.503 -21.076 1.00 59.88 93 GLU A O 1
ATOM 778 N N . GLU A 1 94 ? 13.448 -19.044 -19.697 1.00 55.66 94 GLU A N 1
ATOM 779 C CA . GLU A 1 94 ? 12.415 -20.074 -19.875 1.00 55.66 94 GLU A CA 1
ATOM 780 C C . GLU A 1 94 ? 11.133 -19.863 -19.057 1.00 55.66 94 GLU A C 1
ATOM 782 O O . GLU A 1 94 ? 10.086 -20.415 -19.407 1.00 55.66 94 GLU A O 1
ATOM 787 N N . LEU A 1 95 ? 11.153 -19.058 -17.988 1.00 54.91 95 LEU A N 1
ATOM 788 C CA . LEU A 1 95 ? 9.898 -18.656 -17.357 1.00 54.91 95 LEU A CA 1
ATOM 789 C C . LEU A 1 95 ? 9.303 -17.589 -18.277 1.00 54.91 95 LEU A C 1
ATOM 791 O O . LEU A 1 95 ? 9.781 -16.462 -18.273 1.00 54.91 95 LEU A O 1
ATOM 795 N N . GLY A 1 96 ? 8.301 -17.944 -19.091 1.00 50.16 96 GLY A N 1
ATOM 796 C CA . GLY A 1 96 ? 7.679 -17.105 -20.137 1.00 50.16 96 GLY A CA 1
ATOM 797 C C . GLY A 1 96 ? 7.077 -15.755 -19.691 1.00 50.16 96 GLY A C 1
ATOM 798 O O . GLY A 1 96 ? 6.265 -15.164 -20.403 1.00 50.16 96 GLY A O 1
ATOM 799 N N . MET A 1 97 ? 7.459 -15.252 -18.521 1.00 54.06 97 MET A N 1
ATOM 800 C CA . MET A 1 97 ? 7.305 -13.880 -18.070 1.00 54.06 97 MET A CA 1
ATOM 801 C C . MET A 1 97 ? 8.310 -12.991 -18.805 1.00 54.06 97 MET A C 1
ATOM 803 O O . MET A 1 97 ? 9.380 -12.641 -18.325 1.00 54.06 97 MET A O 1
ATOM 807 N N . ARG A 1 98 ? 7.945 -12.617 -20.022 1.00 53.69 98 ARG A N 1
ATOM 808 C CA . ARG A 1 98 ? 8.577 -11.527 -20.759 1.00 53.69 98 ARG A CA 1
ATOM 809 C C . ARG A 1 98 ? 8.610 -10.256 -19.891 1.00 53.69 98 ARG A C 1
ATOM 811 O O . ARG A 1 98 ? 7.555 -9.790 -19.468 1.00 53.69 98 ARG A O 1
ATOM 818 N N . LEU A 1 99 ? 9.804 -9.720 -19.612 1.00 55.28 99 LEU A N 1
ATOM 819 C CA . LEU A 1 99 ? 10.002 -8.500 -18.806 1.00 55.28 99 LEU A CA 1
ATOM 820 C C . LEU A 1 99 ? 9.252 -7.290 -19.370 1.00 55.28 99 LEU A C 1
ATOM 822 O O . LEU A 1 99 ? 8.830 -6.435 -18.609 1.00 55.28 99 LEU A O 1
ATOM 826 N N . ASP A 1 100 ? 9.004 -7.258 -20.678 1.00 54.47 100 ASP A N 1
ATOM 827 C CA . ASP A 1 100 ? 8.188 -6.238 -21.341 1.00 54.47 100 ASP A CA 1
ATOM 828 C C . ASP A 1 100 ? 6.691 -6.301 -20.993 1.00 54.47 100 ASP A C 1
ATOM 830 O O . ASP A 1 100 ? 5.956 -5.398 -21.366 1.00 54.47 100 ASP A O 1
ATOM 834 N N . ARG A 1 101 ? 6.223 -7.326 -20.264 1.00 48.88 101 ARG A N 1
ATOM 835 C CA . ARG A 1 101 ? 4.887 -7.327 -19.639 1.00 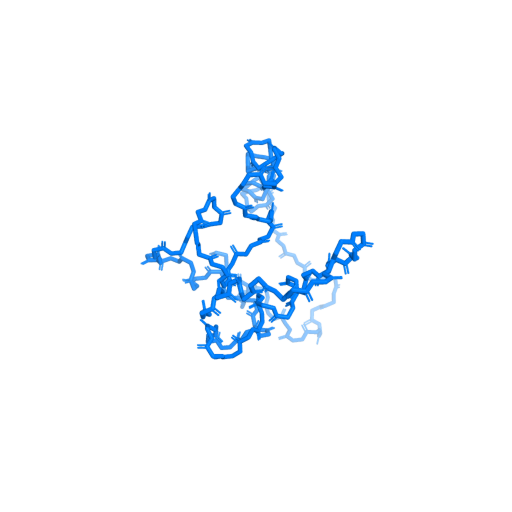48.88 101 ARG A CA 1
ATOM 836 C C . ARG A 1 101 ? 4.867 -6.679 -18.255 1.00 48.88 101 ARG A C 1
ATOM 838 O O . ARG A 1 101 ? 3.786 -6.473 -17.713 1.00 48.88 101 ARG A O 1
ATOM 845 N N . LEU A 1 102 ? 6.028 -6.355 -17.687 1.00 51.16 102 LEU A N 1
ATOM 846 C CA . LEU A 1 102 ? 6.134 -5.420 -16.572 1.00 51.16 102 LEU A CA 1
ATOM 847 C C . LEU A 1 102 ? 6.155 -4.024 -17.193 1.00 51.16 102 LEU A C 1
ATOM 849 O O . LEU A 1 102 ? 7.211 -3.433 -17.403 1.00 51.16 102 LEU A O 1
ATOM 853 N N . HIS A 1 103 ? 4.981 -3.543 -17.593 1.00 45.16 103 HIS A N 1
ATOM 854 C CA . HIS A 1 103 ? 4.830 -2.130 -17.905 1.00 45.16 103 HIS A CA 1
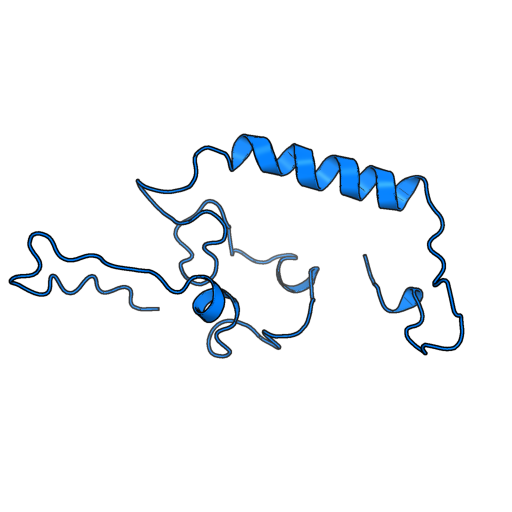ATOM 855 C C . HIS A 1 103 ? 5.088 -1.379 -16.589 1.00 45.16 103 HIS A C 1
ATOM 857 O O . HIS A 1 103 ? 4.361 -1.568 -15.614 1.00 45.16 103 HIS A O 1
ATOM 863 N N . PHE A 1 104 ? 6.193 -0.638 -16.536 1.00 48.12 104 PHE A N 1
ATOM 864 C CA . PHE A 1 104 ? 6.414 0.399 -15.532 1.00 48.12 104 PHE A CA 1
ATOM 865 C C . PHE A 1 104 ? 5.816 1.712 -16.032 1.00 48.12 104 PHE A C 1
ATOM 867 O O . PHE A 1 104 ? 5.882 1.948 -17.263 1.00 48.12 104 PHE A O 1
#

Foldseek 3Di:
DPPPVPVPPPCVVPDDDDPQVCLQQPVVPDPVSVDPDPCVPPVDPDDCAAPRSSRPPQHDDPRGNPCPVVVVCVVVVVVVVCVPPDDDDDPDVPPVPDCVVPDD

Radius of gyration: 18.62 Å; chains: 1; bounding box: 43×32×48 Å

Secondary structure (DSSP, 8-state):
--------TT-TT------HHHHTT-TTTSSSTTS--GGGGTT----TTTT-TT--BTB-GGGS-TTHHHHHHHHHHHHHHHHHH-----S-TTS---GGGS--